Protein AF-A0A915ZIK0-F1 (afdb_monomer_lite)

Secondary structure (DSSP, 8-state):
--HHHHHT---S---HHHHHHHHHHHHHHHHHHHHHHHSSSGGGSGGGTT-TT-SHHHHHHHHHHHHHHHHHHHHHHHHHTS--S----TTTT---SPPPPHHHHHHHHHHHHHHHHHHHHHHHTTS-----------------------------------------

Foldseek 3Di:
DPVCLVVVNPPDDDDVVNSVVVVVVVVVVVVLQVVLVPDPHSCVRPVNVPVPLPDPVVVVLVVVQVVVVVVLVVVCCCVPPVVVDDDDDPPNPPPSHDDDDPVNVVVVVVVVVVVVVVVVVVVVVVPDPPPDPPPDDDDDDDDDDDDDDDDDDDDDDDDDDDDDDDDD

Organism: NCBI:txid588596

Radius of gyration: 34.89 Å; chains: 1; bounding box: 97×69×63 Å

Structure (mmCIF, N/CA/C/O backbone):
data_AF-A0A915ZIK0-F1
#
_entry.id   AF-A0A915ZIK0-F1
#
loop_
_atom_site.group_PDB
_atom_site.id
_atom_site.type_symbol
_atom_site.label_atom_id
_atom_site.label_alt_id
_atom_site.label_comp_id
_atom_site.label_asym_id
_atom_site.label_entity_id
_atom_site.label_seq_id
_atom_site.pdbx_PDB_ins_code
_atom_site.Cartn_x
_atom_site.Cartn_y
_atom_site.Cartn_z
_atom_site.occupancy
_atom_site.B_iso_or_equiv
_atom_site.auth_seq_id
_atom_site.auth_comp_id
_atom_site.auth_asym_id
_atom_site.auth_atom_id
_atom_site.pdbx_PDB_model_num
ATOM 1 N N . MET A 1 1 ? 3.648 18.086 -2.572 1.00 57.47 1 MET A N 1
ATOM 2 C CA . MET A 1 1 ? 3.101 19.453 -2.674 1.00 57.47 1 MET A CA 1
ATOM 3 C C . MET A 1 1 ? 2.448 19.737 -1.337 1.00 57.47 1 MET A C 1
ATOM 5 O O . MET A 1 1 ? 1.702 18.875 -0.890 1.00 57.47 1 MET A O 1
ATOM 9 N N . LEU A 1 2 ? 2.804 20.818 -0.645 1.00 63.16 2 LEU A N 1
ATOM 10 C CA . LEU A 1 2 ? 2.037 21.216 0.537 1.00 63.16 2 LEU A CA 1
ATOM 11 C C . LEU A 1 2 ? 0.770 21.907 0.029 1.00 63.16 2 LEU A C 1
ATOM 13 O O . LEU A 1 2 ? 0.812 22.558 -1.012 1.00 63.16 2 LEU A O 1
ATOM 17 N N . ILE A 1 3 ? -0.347 21.762 0.737 1.00 64.75 3 ILE A N 1
ATOM 18 C CA . ILE A 1 3 ? -1.611 22.436 0.390 1.00 64.75 3 ILE A CA 1
ATOM 19 C C . ILE A 1 3 ? -1.400 23.952 0.208 1.00 64.75 3 ILE A C 1
ATOM 21 O O . ILE A 1 3 ? -1.960 24.549 -0.709 1.00 64.75 3 ILE A O 1
ATOM 25 N N . CYS A 1 4 ? -0.494 24.541 0.990 1.00 63.66 4 CYS A N 1
ATOM 26 C CA . CYS A 1 4 ? -0.101 25.946 0.903 1.00 63.66 4 CYS A CA 1
ATOM 27 C C . CYS A 1 4 ? 0.445 26.338 -0.487 1.00 63.66 4 CYS A C 1
ATOM 29 O O . CYS A 1 4 ? 0.109 27.399 -1.003 1.00 63.66 4 CYS A O 1
ATOM 31 N N . ASP A 1 5 ? 1.197 25.450 -1.158 1.00 64.44 5 ASP A N 1
ATOM 32 C CA . ASP A 1 5 ? 1.743 25.705 -2.504 1.00 64.44 5 ASP A CA 1
ATOM 33 C C . ASP A 1 5 ? 0.651 25.778 -3.592 1.00 64.44 5 ASP A C 1
ATOM 35 O O . ASP A 1 5 ? 0.878 26.340 -4.666 1.00 64.44 5 ASP A O 1
ATOM 39 N N . TYR A 1 6 ? -0.507 25.153 -3.348 1.00 67.06 6 TYR A N 1
ATOM 40 C CA . TYR A 1 6 ? -1.649 25.137 -4.267 1.00 67.06 6 TYR A CA 1
ATOM 41 C C . TYR A 1 6 ? -2.568 26.344 -4.051 1.00 67.06 6 TYR A C 1
ATOM 43 O O . TYR A 1 6 ? -3.041 26.932 -5.017 1.00 67.06 6 TYR A O 1
ATOM 51 N N . ILE A 1 7 ? -2.773 26.738 -2.791 1.00 71.12 7 ILE A N 1
ATOM 52 C CA . ILE A 1 7 ? -3.641 27.862 -2.403 1.00 71.12 7 ILE A CA 1
ATOM 53 C C . ILE A 1 7 ? -2.922 29.220 -2.561 1.00 71.12 7 ILE A C 1
ATOM 55 O O . ILE A 1 7 ? -3.548 30.272 -2.493 1.00 71.12 7 ILE A O 1
ATOM 59 N N . GLY A 1 8 ? -1.612 29.214 -2.837 1.00 63.12 8 GLY A N 1
ATOM 60 C CA . GLY A 1 8 ? -0.807 30.438 -2.923 1.00 63.12 8 GLY A CA 1
ATOM 61 C C . GLY A 1 8 ? -0.495 31.036 -1.551 1.00 63.12 8 GLY A C 1
ATOM 62 O O . GLY A 1 8 ? -0.106 32.197 -1.460 1.00 63.12 8 GLY A O 1
ATOM 63 N N . ASP A 1 9 ? -0.658 30.241 -0.493 1.00 63.91 9 ASP A N 1
ATOM 64 C CA . ASP A 1 9 ? -0.407 30.659 0.875 1.00 63.91 9 ASP A CA 1
ATOM 65 C C . ASP A 1 9 ? 1.102 30.584 1.147 1.00 63.91 9 ASP A C 1
ATOM 67 O O . ASP A 1 9 ? 1.712 29.511 1.164 1.00 63.91 9 ASP A O 1
ATOM 71 N N . SER A 1 10 ? 1.733 31.752 1.265 1.00 60.84 10 SER A N 1
ATOM 72 C CA . SER A 1 10 ? 3.190 31.924 1.318 1.00 60.84 10 SER A CA 1
ATOM 73 C C . SER A 1 10 ? 3.786 31.688 2.709 1.00 60.84 10 SER A C 1
ATOM 75 O O . SER A 1 10 ? 4.978 31.932 2.934 1.00 60.84 10 SER A O 1
ATOM 77 N N . VAL A 1 11 ? 2.990 31.179 3.651 1.00 55.72 11 VAL A N 1
ATOM 78 C CA . VAL A 1 11 ? 3.430 30.930 5.020 1.00 55.72 11 VAL A CA 1
ATOM 79 C C . VAL A 1 11 ? 4.328 29.686 5.055 1.00 55.72 11 VAL A C 1
ATOM 81 O O . VAL A 1 11 ? 3.879 28.548 5.139 1.00 55.72 11 VAL A O 1
ATOM 84 N N . GLN A 1 12 ? 5.633 29.973 5.014 1.00 53.62 12 GLN A N 1
ATOM 85 C CA . GLN A 1 12 ? 6.812 29.111 5.187 1.00 53.62 12 GLN A CA 1
ATOM 86 C C . GLN A 1 12 ? 7.455 28.495 3.922 1.00 53.62 12 GLN A C 1
ATOM 88 O O . GLN A 1 12 ? 7.336 27.317 3.600 1.00 53.62 12 GLN A O 1
ATOM 93 N N . SER A 1 13 ? 8.381 29.279 3.357 1.00 53.97 13 SER A N 1
ATOM 94 C CA . SER A 1 13 ? 9.733 28.841 2.947 1.00 53.97 13 SER A CA 1
ATOM 95 C C . SER A 1 13 ? 9.962 28.065 1.638 1.00 53.97 13 SER A C 1
ATOM 97 O O . SER A 1 13 ? 11.081 27.597 1.418 1.00 53.97 13 SER A O 1
ATOM 99 N N . SER A 1 14 ? 9.014 27.968 0.701 1.00 57.91 14 SER A N 1
ATOM 100 C CA . SER A 1 14 ? 9.354 27.406 -0.620 1.00 57.91 14 SER A CA 1
ATOM 101 C C . SER A 1 14 ? 9.848 28.481 -1.596 1.00 57.91 14 SER A C 1
ATOM 103 O O . SER A 1 14 ? 9.091 29.353 -2.012 1.00 57.91 14 SER A O 1
ATOM 105 N N . ARG A 1 15 ? 11.108 28.377 -2.049 1.00 65.62 15 ARG A N 1
ATOM 106 C CA . ARG A 1 15 ? 11.617 29.167 -3.188 1.00 65.62 15 ARG A CA 1
ATOM 107 C C . ARG A 1 15 ? 10.698 28.964 -4.409 1.00 65.62 15 ARG A C 1
ATOM 109 O O . ARG A 1 15 ? 10.331 27.816 -4.679 1.00 65.62 15 ARG A O 1
ATOM 116 N N . PRO A 1 16 ? 10.386 30.007 -5.199 1.00 67.50 16 PRO A N 1
ATOM 117 C CA . PRO A 1 16 ? 9.456 29.906 -6.332 1.00 67.50 16 PRO A CA 1
ATOM 118 C C . PRO A 1 16 ? 9.879 28.833 -7.349 1.00 67.50 16 PRO A C 1
ATOM 120 O O . PRO A 1 16 ? 9.053 28.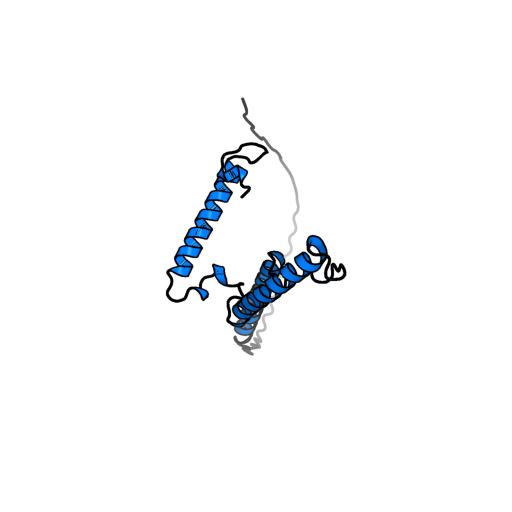054 -7.818 1.00 67.50 16 PRO A O 1
ATOM 123 N N . ARG A 1 17 ? 11.189 28.683 -7.586 1.00 68.38 17 ARG A N 1
ATOM 124 C CA . ARG A 1 17 ? 11.766 27.622 -8.433 1.00 68.38 17 ARG A CA 1
ATOM 125 C C . ARG A 1 17 ? 11.441 26.201 -7.940 1.00 68.38 17 ARG A C 1
ATOM 127 O O . ARG A 1 17 ? 11.187 25.306 -8.743 1.00 68.38 17 ARG A O 1
ATOM 134 N N . ASN A 1 18 ? 11.403 25.986 -6.623 1.00 71.31 18 ASN A N 1
ATOM 135 C CA . ASN A 1 18 ? 11.056 24.690 -6.025 1.00 71.31 18 ASN A CA 1
ATOM 136 C C . ASN A 1 18 ? 9.555 24.388 -6.137 1.00 71.31 18 ASN A C 1
ATOM 138 O O . ASN A 1 18 ? 9.158 23.227 -6.160 1.00 71.31 18 ASN A O 1
ATOM 142 N N . VAL A 1 19 ? 8.703 25.415 -6.179 1.00 72.88 19 VAL A N 1
ATOM 143 C CA . VAL A 1 19 ? 7.268 25.244 -6.455 1.00 72.88 19 VAL A CA 1
ATOM 144 C C . VAL A 1 19 ? 7.068 24.872 -7.922 1.00 72.88 19 VAL A C 1
ATOM 146 O O . VAL A 1 19 ? 6.392 23.889 -8.213 1.00 72.88 19 VAL A O 1
ATOM 149 N N . GLN A 1 20 ? 7.711 25.608 -8.830 1.00 76.56 20 GLN A N 1
ATOM 150 C CA . GLN A 1 20 ? 7.583 25.412 -10.272 1.00 76.56 20 GLN A CA 1
ATOM 151 C C . GLN A 1 20 ? 8.044 24.015 -10.712 1.00 76.56 20 GLN A C 1
ATOM 153 O O . GLN A 1 20 ? 7.271 23.270 -11.304 1.00 76.56 20 GLN A O 1
ATOM 158 N N . SER A 1 21 ? 9.236 23.596 -10.285 1.00 81.12 21 SER A N 1
ATOM 159 C CA . SER A 1 21 ? 9.757 22.244 -10.550 1.00 81.12 21 SER A CA 1
ATOM 160 C C . SER A 1 21 ? 8.882 21.115 -9.989 1.00 81.12 21 SER A C 1
ATOM 162 O O . SER A 1 21 ? 8.833 20.022 -10.550 1.00 81.12 21 SER A O 1
ATOM 164 N N . ARG A 1 22 ? 8.169 21.339 -8.876 1.00 81.31 22 ARG A N 1
ATOM 165 C CA . ARG A 1 22 ? 7.202 20.359 -8.352 1.00 81.31 22 ARG A CA 1
ATOM 166 C C . ARG A 1 22 ? 5.929 20.317 -9.194 1.00 81.31 22 ARG A C 1
ATOM 168 O O . ARG A 1 22 ? 5.416 19.225 -9.415 1.00 81.31 22 ARG A O 1
ATOM 175 N N . LYS A 1 23 ? 5.435 21.471 -9.659 1.00 83.69 23 LYS A N 1
ATOM 176 C CA . LYS A 1 23 ? 4.282 21.554 -10.571 1.00 83.69 23 LYS A CA 1
ATOM 177 C C . LYS A 1 23 ? 4.576 20.844 -11.892 1.00 83.69 23 LYS A C 1
ATOM 179 O O . LYS A 1 23 ? 3.757 20.047 -12.328 1.00 83.69 23 LYS A O 1
ATOM 184 N N . GLU A 1 24 ? 5.753 21.069 -12.469 1.00 88.81 24 GLU A N 1
ATOM 185 C CA . GLU A 1 24 ? 6.206 20.399 -13.696 1.00 88.81 24 GLU A CA 1
ATOM 186 C C . GLU A 1 24 ? 6.198 18.876 -13.539 1.00 88.81 24 GLU A C 1
ATOM 188 O O . GLU A 1 24 ? 5.538 18.191 -14.310 1.00 88.81 24 GLU A O 1
ATOM 193 N N . LYS A 1 25 ? 6.794 18.345 -12.464 1.00 87.94 25 LYS A N 1
ATOM 194 C CA . LYS A 1 25 ? 6.774 16.897 -12.180 1.00 87.94 25 LYS A CA 1
ATOM 195 C C . LYS A 1 25 ? 5.369 16.313 -12.006 1.00 87.94 25 LYS A C 1
ATOM 197 O O . LYS A 1 25 ? 5.143 15.150 -12.326 1.00 87.94 25 LYS A O 1
ATOM 202 N N . ILE A 1 26 ? 4.427 17.085 -11.458 1.00 87.62 26 ILE A N 1
ATOM 203 C CA . ILE A 1 26 ? 3.027 16.651 -11.332 1.00 87.62 26 ILE A CA 1
ATOM 204 C C . ILE A 1 26 ? 2.366 16.595 -12.708 1.00 87.62 26 ILE A C 1
ATOM 206 O O . ILE A 1 26 ? 1.669 15.627 -12.998 1.00 87.62 26 ILE A O 1
ATOM 210 N N . TRP A 1 27 ? 2.601 17.597 -13.554 1.00 93.00 27 TRP A N 1
ATOM 211 C CA . TRP A 1 27 ? 2.093 17.596 -14.923 1.00 93.00 27 TRP A CA 1
ATOM 212 C C . TRP A 1 27 ? 2.682 16.455 -15.751 1.00 93.00 27 TRP A C 1
ATOM 214 O O . TRP A 1 27 ? 1.931 15.752 -16.421 1.00 93.00 27 TRP A O 1
ATOM 224 N N . GLU A 1 28 ? 3.986 16.197 -15.638 1.00 91.94 28 GLU A N 1
ATOM 225 C CA . GLU A 1 28 ? 4.635 15.029 -16.248 1.00 91.94 28 GLU A CA 1
ATOM 226 C C . GLU A 1 28 ? 3.951 13.723 -15.824 1.00 91.94 28 GLU A C 1
ATOM 228 O O . GLU A 1 28 ? 3.624 12.888 -16.667 1.00 91.94 28 GLU A O 1
ATOM 233 N N . LEU A 1 29 ? 3.673 13.561 -14.526 1.00 90.81 29 LEU A N 1
ATOM 234 C CA . LEU A 1 29 ? 2.948 12.400 -14.016 1.00 90.81 29 LEU A CA 1
ATOM 235 C C . LEU A 1 29 ? 1.517 12.322 -14.568 1.00 90.81 29 LEU A C 1
ATOM 237 O O . LEU A 1 29 ? 1.079 11.241 -14.947 1.00 90.81 29 LEU A O 1
ATOM 241 N N . ALA A 1 30 ? 0.789 13.438 -14.625 1.00 91.62 30 ALA A N 1
ATOM 242 C CA . ALA A 1 30 ? -0.572 13.469 -15.153 1.00 91.62 30 ALA A CA 1
ATOM 243 C C . ALA A 1 30 ? -0.612 13.033 -16.625 1.00 91.62 30 ALA A C 1
ATOM 245 O O . ALA A 1 30 ? -1.422 12.184 -16.984 1.00 91.62 30 ALA A O 1
ATOM 246 N N . HIS A 1 31 ? 0.305 13.538 -17.454 1.00 92.12 31 HIS A N 1
ATOM 247 C CA . HIS A 1 31 ? 0.429 13.112 -18.848 1.00 92.12 31 HIS A CA 1
ATOM 248 C C . HIS A 1 31 ? 0.786 11.630 -18.970 1.00 92.12 31 HIS A C 1
ATOM 250 O O . HIS A 1 31 ? 0.192 10.926 -19.782 1.00 92.12 31 HIS A O 1
ATOM 256 N N . LEU A 1 32 ? 1.711 11.132 -18.143 1.00 91.31 32 LEU A N 1
ATOM 257 C CA . LEU A 1 32 ? 2.041 9.706 -18.107 1.00 91.31 32 LEU A CA 1
ATOM 258 C C . LEU A 1 32 ? 0.827 8.841 -17.750 1.00 91.31 32 LEU A C 1
ATOM 260 O O . LEU A 1 32 ? 0.634 7.795 -18.364 1.00 91.31 32 LEU A O 1
ATOM 264 N N . LEU A 1 33 ? 0.006 9.279 -16.792 1.00 91.50 33 LEU A N 1
ATOM 265 C CA . LEU A 1 33 ? -1.213 8.575 -16.399 1.00 91.50 33 LEU A CA 1
ATOM 266 C C . LEU A 1 33 ? -2.264 8.594 -17.508 1.00 91.50 33 LEU A C 1
ATOM 268 O O . LEU A 1 33 ? -2.809 7.541 -17.818 1.00 91.50 33 LEU A O 1
ATOM 272 N N . ILE A 1 34 ? -2.517 9.750 -18.127 1.00 92.62 34 ILE A N 1
ATOM 273 C CA . ILE A 1 34 ? -3.444 9.866 -19.265 1.00 92.62 34 ILE A CA 1
ATOM 274 C C . ILE A 1 34 ? -3.015 8.901 -20.374 1.00 92.62 34 ILE A C 1
ATOM 276 O O . ILE A 1 34 ? -3.793 8.039 -20.769 1.00 92.62 34 ILE A O 1
ATOM 280 N N . ASN A 1 35 ? -1.742 8.950 -20.770 1.00 90.62 35 ASN A N 1
ATOM 281 C CA . ASN A 1 35 ? -1.194 8.053 -21.786 1.00 90.62 35 ASN A CA 1
ATOM 282 C C . ASN A 1 35 ? -1.323 6.573 -21.398 1.00 90.62 35 ASN A C 1
ATOM 284 O O . ASN A 1 35 ? -1.542 5.727 -22.260 1.00 90.62 35 ASN A O 1
ATOM 288 N N . ALA A 1 36 ? -1.162 6.237 -20.115 1.00 91.38 36 ALA A N 1
ATOM 289 C CA . ALA A 1 36 ? -1.327 4.868 -19.644 1.00 91.38 36 ALA A CA 1
ATOM 290 C C . ALA A 1 36 ? -2.785 4.405 -19.768 1.00 91.38 36 ALA A C 1
ATOM 292 O O . ALA A 1 36 ? -3.037 3.338 -20.323 1.00 91.38 36 ALA A O 1
ATOM 293 N N . PHE A 1 37 ? -3.745 5.206 -19.301 1.00 91.25 37 PHE A N 1
ATOM 294 C CA . PHE A 1 37 ? -5.165 4.846 -19.312 1.00 91.25 37 PHE A CA 1
ATOM 295 C C . PHE A 1 37 ? -5.805 4.883 -20.704 1.00 91.25 37 PHE A C 1
ATOM 297 O O . PHE A 1 37 ? -6.742 4.130 -20.946 1.00 91.25 37 PHE A O 1
ATOM 304 N N . GLU A 1 38 ? -5.301 5.714 -21.616 1.00 92.81 38 GLU A N 1
ATOM 305 C CA . GLU A 1 38 ? -5.760 5.765 -23.012 1.00 92.81 38 GLU A CA 1
ATOM 306 C C . GLU A 1 38 ? -5.126 4.679 -23.898 1.00 92.81 38 GLU A C 1
ATOM 308 O O . GLU A 1 38 ? -5.552 4.472 -25.035 1.00 92.81 38 GLU A O 1
ATOM 313 N N . SER A 1 39 ? -4.107 3.968 -23.403 1.00 90.44 39 SER A N 1
ATOM 314 C CA . SER A 1 39 ? -3.460 2.894 -24.158 1.00 90.44 39 SER A CA 1
ATOM 315 C C . SER A 1 39 ? -4.312 1.620 -24.214 1.00 90.44 39 SER A C 1
ATOM 317 O O . SER A 1 39 ? -5.097 1.331 -23.313 1.00 90.44 39 SER A O 1
ATOM 319 N N . LEU A 1 40 ? -4.115 0.813 -25.264 1.00 88.56 40 LEU A N 1
ATOM 320 C CA . LEU A 1 40 ? -4.793 -0.483 -25.424 1.00 88.56 40 LEU A CA 1
ATOM 321 C C . LEU A 1 40 ? -4.442 -1.474 -24.301 1.00 88.56 40 LEU A C 1
ATOM 323 O O . LEU A 1 40 ? -5.291 -2.267 -23.907 1.00 88.56 40 LEU A O 1
ATOM 327 N N . ASN A 1 41 ? -3.215 -1.391 -23.770 1.00 87.56 41 ASN A N 1
ATOM 328 C CA . ASN A 1 41 ? -2.710 -2.222 -22.676 1.00 87.56 41 ASN A CA 1
ATOM 329 C C . ASN A 1 41 ? -2.149 -1.342 -21.542 1.00 87.56 41 ASN A C 1
ATOM 331 O O . ASN A 1 41 ? -0.929 -1.195 -21.419 1.00 87.56 41 ASN A O 1
ATOM 335 N N . PRO A 1 42 ? -3.004 -0.786 -20.666 1.00 85.06 42 PRO A N 1
ATOM 336 C CA . PRO A 1 42 ? -2.568 0.147 -19.627 1.00 85.06 42 PRO A CA 1
ATOM 337 C C . PRO A 1 42 ? -1.481 -0.405 -18.705 1.00 85.06 42 PRO A C 1
ATOM 339 O O . PRO A 1 42 ? -0.588 0.334 -18.303 1.00 85.06 42 PRO A O 1
ATOM 342 N N . LEU A 1 43 ? -1.520 -1.708 -18.407 1.00 84.56 43 LEU A N 1
ATOM 343 C CA . LEU A 1 43 ? -0.588 -2.378 -17.494 1.00 84.56 43 LEU A CA 1
ATOM 344 C C . LEU A 1 43 ? 0.837 -2.529 -18.047 1.00 84.56 43 LEU A C 1
ATOM 346 O O . LEU A 1 43 ? 1.762 -2.745 -17.268 1.00 84.56 43 LEU A O 1
ATOM 350 N N . GLU A 1 44 ? 1.039 -2.390 -19.359 1.00 85.88 44 GLU A N 1
ATOM 351 C CA . GLU A 1 44 ? 2.380 -2.416 -19.961 1.00 85.88 44 GLU A CA 1
ATOM 352 C C . GLU A 1 44 ? 3.124 -1.085 -19.766 1.00 85.88 44 GLU A C 1
ATOM 354 O O . GLU A 1 44 ? 4.331 -0.996 -20.001 1.00 85.88 44 GLU A O 1
ATOM 359 N N . ASN A 1 45 ? 2.427 -0.035 -19.314 1.00 88.44 45 ASN A N 1
ATOM 360 C CA . ASN A 1 45 ? 3.030 1.270 -19.105 1.00 88.44 45 ASN A CA 1
ATOM 361 C C . ASN A 1 45 ? 4.055 1.243 -17.945 1.00 88.44 45 ASN A C 1
ATOM 363 O O . ASN A 1 45 ? 3.750 0.725 -16.865 1.00 88.44 45 ASN A O 1
ATOM 367 N N . PRO A 1 46 ? 5.236 1.882 -18.098 1.00 86.75 46 PRO A N 1
ATOM 368 C CA . PRO A 1 46 ? 6.265 1.955 -17.054 1.00 86.75 46 PRO A CA 1
ATOM 369 C C . PRO A 1 46 ? 5.782 2.483 -15.697 1.00 86.75 46 PRO A C 1
ATOM 371 O O . PRO A 1 46 ? 6.376 2.170 -14.666 1.00 86.75 46 PRO A O 1
ATOM 374 N N . VAL A 1 47 ? 4.708 3.280 -15.671 1.00 88.38 47 VAL A N 1
ATOM 375 C CA . VAL A 1 47 ? 4.110 3.790 -14.428 1.00 88.38 47 VAL A CA 1
ATOM 376 C C . VAL A 1 47 ? 3.651 2.653 -13.504 1.00 88.38 47 VAL A C 1
ATOM 378 O O . VAL A 1 47 ? 3.726 2.807 -12.284 1.00 88.38 47 VAL A O 1
ATOM 381 N N . PHE A 1 48 ? 3.247 1.506 -14.058 1.00 88.19 48 PHE A N 1
ATOM 382 C CA . PHE A 1 48 ? 2.745 0.356 -13.298 1.00 88.19 48 PHE A CA 1
ATOM 383 C C . PHE A 1 48 ? 3.760 -0.782 -13.132 1.00 88.19 48 PHE A C 1
ATOM 385 O O . PHE A 1 48 ? 3.439 -1.800 -12.524 1.00 88.19 48 PHE A O 1
ATOM 392 N N . GLU A 1 49 ? 5.004 -0.607 -13.589 1.00 86.62 49 GLU A N 1
ATOM 393 C CA . GLU A 1 49 ? 6.051 -1.644 -13.586 1.00 86.62 49 GLU A CA 1
ATOM 394 C C . GLU A 1 49 ? 6.285 -2.292 -12.207 1.00 86.62 49 GLU A C 1
ATOM 396 O O . GLU A 1 49 ? 6.626 -3.468 -12.120 1.00 86.62 49 GLU A O 1
ATOM 401 N N . PHE A 1 50 ? 6.099 -1.530 -11.126 1.00 86.31 50 PHE A N 1
ATOM 402 C CA . PHE A 1 50 ? 6.315 -1.977 -9.742 1.00 86.31 50 PHE A CA 1
ATOM 403 C C . PHE A 1 50 ? 5.011 -2.134 -8.948 1.00 86.31 50 PHE A C 1
ATOM 405 O O . PHE A 1 50 ? 5.025 -2.207 -7.716 1.00 86.31 50 PHE A O 1
ATOM 412 N N . CYS A 1 51 ? 3.870 -2.143 -9.635 1.00 85.69 51 CYS A N 1
ATOM 413 C CA . CYS A 1 51 ? 2.548 -2.237 -9.034 1.00 85.69 51 CYS A CA 1
ATOM 414 C C . CYS A 1 51 ? 2.071 -3.695 -8.968 1.00 85.69 51 CYS A C 1
ATOM 416 O O . CYS A 1 51 ? 1.053 -4.061 -9.546 1.00 85.69 51 CYS A O 1
ATOM 418 N N . ASN A 1 52 ? 2.781 -4.521 -8.1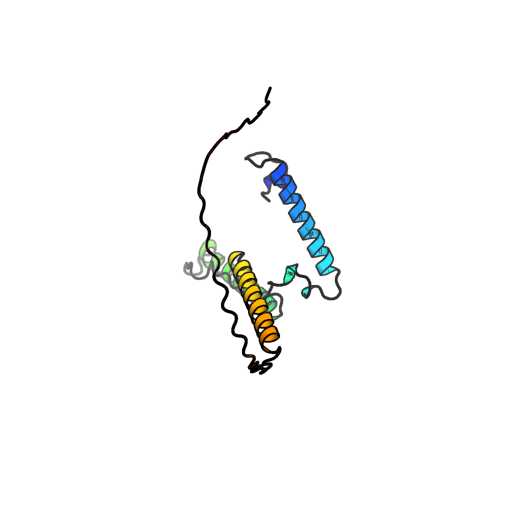97 1.00 83.75 52 ASN A N 1
ATOM 419 C CA . ASN A 1 52 ? 2.548 -5.973 -8.115 1.00 83.75 52 ASN A CA 1
ATOM 420 C C . ASN A 1 52 ? 1.161 -6.362 -7.562 1.00 83.75 52 ASN A C 1
ATOM 422 O O . ASN A 1 52 ? 0.735 -7.502 -7.718 1.00 83.75 52 ASN A O 1
ATOM 426 N N . ASN A 1 53 ? 0.469 -5.422 -6.912 1.00 85.44 53 ASN A N 1
ATOM 427 C CA . ASN A 1 53 ? -0.856 -5.628 -6.322 1.00 85.44 53 ASN A CA 1
ATOM 428 C C . ASN A 1 53 ? -2.003 -5.227 -7.272 1.00 85.44 53 ASN A C 1
ATOM 430 O O . ASN A 1 53 ? -3.157 -5.247 -6.857 1.00 85.44 53 ASN A O 1
ATOM 434 N N . LEU A 1 54 ? -1.716 -4.815 -8.515 1.00 87.50 54 LEU A N 1
ATOM 435 C CA . LEU A 1 54 ? -2.738 -4.563 -9.541 1.00 87.50 54 LEU A CA 1
ATOM 436 C C . LEU A 1 54 ? -3.186 -5.886 -10.178 1.00 87.50 54 LEU A C 1
ATOM 438 O O . LEU A 1 54 ? -2.943 -6.147 -11.352 1.00 87.50 54 LEU A O 1
ATOM 442 N N . ASN A 1 55 ? -3.796 -6.747 -9.371 1.00 89.94 55 ASN A N 1
ATOM 443 C CA . ASN A 1 55 ? -4.346 -8.036 -9.777 1.00 89.94 55 ASN A CA 1
ATOM 444 C C . ASN A 1 55 ? -5.597 -8.363 -8.946 1.00 89.94 55 ASN A C 1
ATOM 446 O O . ASN A 1 55 ? -5.925 -7.651 -7.993 1.00 89.94 55 ASN A O 1
ATOM 450 N N . ASP A 1 56 ? -6.283 -9.450 -9.296 1.00 92.19 56 ASP A N 1
ATOM 451 C CA . ASP A 1 56 ? -7.527 -9.851 -8.628 1.00 92.19 56 ASP A CA 1
ATOM 452 C C . ASP A 1 56 ? -7.332 -10.109 -7.127 1.00 92.19 56 ASP A C 1
ATOM 454 O O . ASP A 1 56 ? -8.195 -9.763 -6.323 1.00 92.19 56 ASP A O 1
ATOM 458 N N . ASP A 1 57 ? -6.180 -10.655 -6.720 1.00 91.75 57 ASP A N 1
ATOM 459 C CA . ASP A 1 57 ? -5.852 -10.853 -5.303 1.00 91.75 57 ASP A CA 1
ATOM 460 C C . ASP A 1 57 ? -5.763 -9.517 -4.552 1.00 91.75 57 ASP A C 1
ATOM 462 O O . ASP A 1 57 ? -6.362 -9.355 -3.490 1.00 91.75 57 ASP A O 1
ATOM 466 N N . GLY A 1 58 ? -5.093 -8.520 -5.132 1.00 90.81 58 GLY A N 1
ATOM 467 C CA . GLY A 1 58 ? -5.005 -7.178 -4.568 1.00 90.81 58 GLY A CA 1
ATOM 468 C C . GLY A 1 58 ? -6.367 -6.490 -4.456 1.00 90.81 58 GLY A C 1
ATOM 469 O O . GLY A 1 58 ? -6.645 -5.840 -3.445 1.00 90.81 58 GLY A O 1
ATOM 470 N N . VAL A 1 59 ? -7.247 -6.679 -5.445 1.00 92.44 59 VAL A N 1
ATOM 471 C CA . VAL A 1 59 ? -8.636 -6.189 -5.389 1.00 92.44 59 VAL A CA 1
ATOM 472 C C . VAL A 1 59 ? -9.413 -6.893 -4.274 1.00 92.44 59 VAL A C 1
ATOM 474 O O . VAL A 1 59 ? -10.069 -6.230 -3.468 1.00 92.44 59 VAL A O 1
ATOM 477 N N . ASN A 1 60 ? -9.288 -8.215 -4.156 1.00 93.81 60 ASN A N 1
ATOM 478 C CA . ASN A 1 60 ? -9.926 -8.984 -3.089 1.00 93.81 60 ASN A CA 1
ATOM 479 C C . ASN A 1 60 ? -9.434 -8.553 -1.699 1.00 93.81 60 ASN A C 1
ATOM 481 O O . ASN A 1 60 ? -10.246 -8.374 -0.791 1.00 93.81 60 ASN A O 1
ATOM 485 N N . GLN A 1 61 ? -8.130 -8.308 -1.529 1.00 93.31 61 GLN A N 1
ATOM 486 C CA . GLN A 1 61 ? -7.572 -7.771 -0.283 1.00 93.31 61 GLN A CA 1
ATOM 487 C C . GLN A 1 61 ? -8.193 -6.417 0.082 1.00 93.31 61 GLN A C 1
ATOM 489 O O . GLN A 1 61 ? -8.463 -6.167 1.259 1.00 93.31 61 GLN A O 1
ATOM 494 N N . LEU A 1 62 ? -8.451 -5.551 -0.904 1.00 93.94 62 LEU A N 1
ATOM 495 C CA . LEU A 1 62 ? -9.088 -4.254 -0.678 1.00 93.94 62 LEU A CA 1
ATOM 496 C C . LEU A 1 62 ? -10.539 -4.405 -0.198 1.00 93.94 62 LEU A C 1
ATOM 498 O O . LEU A 1 62 ? -10.935 -3.739 0.760 1.00 93.94 62 LEU A O 1
ATOM 502 N N . ILE A 1 63 ? -11.307 -5.305 -0.818 1.00 95.12 63 ILE A N 1
ATOM 503 C CA . ILE A 1 63 ? -12.690 -5.606 -0.418 1.00 95.12 63 ILE A CA 1
ATOM 504 C C . ILE A 1 63 ? -12.718 -6.176 1.006 1.00 95.12 63 ILE A C 1
ATOM 506 O O . ILE A 1 63 ? -13.433 -5.673 1.870 1.00 95.12 63 ILE A O 1
ATOM 510 N N . ILE A 1 64 ? -11.866 -7.160 1.299 1.00 95.88 64 ILE A N 1
ATOM 511 C CA . ILE A 1 64 ? -11.756 -7.752 2.640 1.00 95.88 64 ILE A CA 1
ATOM 512 C C . ILE A 1 64 ? -11.374 -6.686 3.677 1.00 95.88 64 ILE A C 1
ATOM 514 O O . ILE A 1 64 ? -11.920 -6.652 4.784 1.00 95.88 64 ILE A O 1
ATOM 518 N N . ALA A 1 65 ? -10.443 -5.790 3.340 1.00 95.50 65 ALA A N 1
ATOM 519 C CA . ALA A 1 65 ? -10.034 -4.713 4.231 1.00 95.50 65 ALA A CA 1
ATOM 520 C C . ALA A 1 65 ? -11.190 -3.754 4.558 1.00 95.50 65 ALA A C 1
ATOM 522 O O . ALA A 1 65 ? -11.259 -3.279 5.697 1.00 95.50 65 ALA A O 1
ATOM 523 N N . TYR A 1 66 ? -12.097 -3.508 3.608 1.00 96.00 66 TYR A N 1
ATOM 524 C CA . TYR A 1 66 ? -13.304 -2.706 3.814 1.00 96.00 66 TYR A CA 1
ATOM 525 C C . TYR A 1 66 ? -14.243 -3.349 4.845 1.00 96.00 66 TYR A C 1
ATOM 527 O O . TYR A 1 66 ? -14.601 -2.704 5.834 1.00 96.00 66 TYR A O 1
ATOM 535 N N . ASP A 1 67 ? -14.540 -4.642 4.697 1.00 96.50 67 ASP A N 1
ATOM 536 C CA . ASP A 1 67 ? -15.398 -5.383 5.633 1.00 96.50 67 ASP A CA 1
ATOM 537 C C . ASP A 1 67 ? -14.806 -5.434 7.046 1.00 96.50 67 ASP A C 1
ATOM 539 O O . ASP A 1 67 ? -15.506 -5.252 8.050 1.00 96.50 67 ASP A O 1
ATOM 543 N N . ILE A 1 68 ? -13.490 -5.645 7.149 1.00 95.94 68 ILE A N 1
ATOM 544 C CA . ILE A 1 68 ? -12.783 -5.580 8.433 1.00 95.94 68 ILE A CA 1
ATOM 545 C C . ILE A 1 68 ? -12.882 -4.165 9.023 1.00 95.94 68 ILE A C 1
ATOM 547 O O . ILE A 1 68 ? -13.035 -4.015 10.237 1.00 95.94 68 ILE A O 1
ATOM 551 N N . GLY A 1 69 ? -12.793 -3.131 8.185 1.00 95.00 69 GLY A N 1
ATOM 552 C CA . GLY A 1 69 ? -12.933 -1.733 8.582 1.00 95.00 69 GLY A CA 1
ATOM 553 C C . GLY A 1 69 ? -14.287 -1.437 9.222 1.00 95.00 69 GLY A C 1
ATOM 554 O O . GLY A 1 69 ? -14.323 -0.864 10.312 1.00 95.00 69 GLY A O 1
ATOM 555 N N . ILE A 1 70 ? -15.383 -1.896 8.609 1.00 95.62 70 ILE A N 1
ATOM 556 C CA . ILE A 1 70 ? -16.740 -1.740 9.158 1.00 95.62 70 ILE A CA 1
ATOM 557 C C . ILE A 1 70 ? -16.837 -2.383 10.543 1.00 95.62 70 ILE A C 1
ATOM 559 O O . ILE A 1 70 ? -17.245 -1.724 11.500 1.00 95.62 70 ILE A O 1
ATOM 563 N N . LYS A 1 71 ? -16.403 -3.645 10.671 1.00 95.00 71 LYS A N 1
ATOM 564 C CA . LYS A 1 71 ? -16.436 -4.371 11.952 1.00 95.00 71 LYS A CA 1
ATOM 565 C C . LYS A 1 71 ? -15.644 -3.637 13.033 1.00 95.00 71 LYS A C 1
ATOM 567 O O . LYS A 1 71 ? -16.117 -3.493 14.153 1.00 95.00 71 LYS A O 1
ATOM 572 N N . ARG A 1 72 ? -14.464 -3.108 12.695 1.00 94.69 72 ARG A N 1
ATOM 573 C CA . ARG A 1 72 ? -13.644 -2.333 13.639 1.00 94.69 72 ARG A CA 1
ATOM 574 C C . ARG A 1 72 ? -14.314 -1.043 14.084 1.00 94.69 72 ARG A C 1
ATOM 576 O O . ARG A 1 72 ? -14.231 -0.718 15.262 1.00 94.69 72 ARG A O 1
ATOM 583 N N . LEU A 1 73 ? -14.952 -0.314 13.171 1.00 94.69 73 LEU A N 1
ATOM 584 C CA . LEU A 1 73 ? -15.682 0.906 13.519 1.00 94.69 73 LEU A CA 1
ATOM 585 C C . LEU A 1 73 ? -16.847 0.603 14.463 1.00 94.69 73 LEU A C 1
ATOM 587 O O . LEU A 1 73 ? -17.016 1.309 15.453 1.00 94.69 73 LEU A O 1
ATOM 591 N N . GLN A 1 74 ? -17.590 -0.477 14.209 1.00 95.25 74 GLN A N 1
ATOM 592 C CA . GLN A 1 74 ? -18.652 -0.942 15.105 1.00 95.25 74 GLN A CA 1
ATOM 593 C C . GLN A 1 74 ? -18.102 -1.295 16.492 1.00 95.25 74 GLN A C 1
ATOM 595 O O . GLN A 1 74 ? -18.618 -0.807 17.491 1.00 95.25 74 GLN A O 1
ATOM 600 N N . THR A 1 75 ? -17.006 -2.056 16.564 1.00 94.81 75 THR A N 1
ATOM 601 C CA . THR A 1 75 ? -16.344 -2.387 17.835 1.00 94.81 75 THR A CA 1
ATOM 602 C C . THR A 1 75 ? -15.885 -1.136 18.591 1.00 94.81 75 THR A C 1
ATOM 604 O O . THR A 1 75 ? -16.074 -1.045 19.800 1.00 94.81 75 THR A O 1
ATOM 607 N N . ILE A 1 76 ? -15.312 -0.141 17.905 1.00 94.88 76 ILE A N 1
ATOM 608 C CA . ILE A 1 76 ? -14.903 1.123 18.540 1.00 94.88 76 ILE A CA 1
ATOM 609 C C . ILE A 1 76 ? -16.125 1.866 19.094 1.00 94.88 76 ILE A C 1
ATOM 611 O O . ILE A 1 76 ? -16.094 2.309 20.240 1.00 94.88 76 ILE A O 1
ATOM 615 N N . ALA A 1 77 ? -17.212 1.957 18.325 1.00 96.12 77 ALA A N 1
ATOM 616 C CA . ALA A 1 77 ? -18.445 2.592 18.781 1.00 96.12 77 ALA A CA 1
ATOM 617 C C . ALA A 1 77 ? -19.036 1.878 20.011 1.00 96.12 77 ALA A C 1
ATOM 619 O O . ALA A 1 77 ? -19.390 2.531 20.993 1.00 96.12 77 ALA A O 1
ATOM 620 N N . ASN A 1 78 ? -19.073 0.544 20.001 1.00 95.62 78 ASN A N 1
ATOM 621 C CA . ASN A 1 78 ? -19.562 -0.260 21.122 1.00 95.62 78 ASN A CA 1
ATOM 622 C C . ASN A 1 78 ? -18.716 -0.078 22.390 1.00 95.62 78 ASN A C 1
ATOM 624 O O . ASN A 1 78 ? -19.258 -0.051 23.491 1.00 95.62 78 ASN A O 1
ATOM 628 N N . GLN A 1 79 ? -17.398 0.076 22.248 1.00 95.25 79 GLN A N 1
ATOM 629 C CA . GLN A 1 79 ? -16.478 0.240 23.376 1.00 95.25 79 GLN A CA 1
ATOM 630 C C . GLN A 1 79 ? -16.431 1.655 23.944 1.00 95.25 79 GLN A C 1
ATOM 632 O O . GLN A 1 79 ? -16.247 1.799 25.145 1.00 95.25 79 GLN A O 1
ATOM 637 N N . GLU A 1 80 ? -16.513 2.688 23.103 1.00 95.62 80 GLU A N 1
ATOM 638 C CA . GLU A 1 80 ? -16.230 4.074 23.516 1.00 95.62 80 GLU A CA 1
ATOM 639 C C . GLU A 1 80 ? -17.473 4.947 23.625 1.00 95.62 80 GLU A C 1
ATOM 641 O O . GLU A 1 80 ? -17.486 5.886 24.416 1.00 95.62 80 GLU A O 1
ATOM 646 N N . ILE A 1 81 ? -18.509 4.651 22.838 1.00 96.06 81 ILE A N 1
ATOM 647 C CA . ILE A 1 81 ? -19.734 5.454 22.792 1.00 96.06 81 ILE A CA 1
ATOM 648 C C . ILE A 1 81 ? -20.832 4.754 23.585 1.00 96.06 81 ILE A C 1
ATOM 650 O O . ILE A 1 81 ? -21.399 5.338 24.504 1.00 96.06 81 ILE A O 1
ATOM 654 N N . PHE A 1 82 ? -21.126 3.498 23.242 1.00 96.75 82 PHE A N 1
ATOM 655 C CA . PHE A 1 82 ? -22.222 2.757 23.870 1.00 96.75 82 PHE A CA 1
ATOM 656 C C . PHE A 1 82 ? -21.817 2.044 25.160 1.00 96.75 82 PHE A C 1
ATOM 658 O O . PHE A 1 82 ? -22.689 1.692 25.949 1.00 96.75 82 PHE A O 1
ATOM 665 N N . LEU A 1 83 ? -20.511 1.849 25.383 1.00 95.94 83 LEU A N 1
ATOM 666 C CA . LEU A 1 83 ? -19.952 1.172 26.560 1.00 95.94 83 LEU A CA 1
ATOM 667 C C . LEU A 1 83 ? -20.538 -0.241 26.778 1.00 95.94 83 LEU A C 1
ATOM 669 O O . LEU A 1 83 ? -20.615 -0.727 27.905 1.00 95.94 83 LEU A O 1
ATOM 673 N N . THR A 1 84 ? -20.966 -0.906 25.700 1.00 95.81 84 THR A N 1
ATOM 674 C CA . THR A 1 84 ? -21.584 -2.244 25.727 1.00 95.81 84 THR A CA 1
ATOM 675 C C . THR A 1 84 ? -20.555 -3.370 25.698 1.00 95.81 84 THR A C 1
ATOM 677 O O . THR A 1 84 ? -20.865 -4.500 26.067 1.00 95.81 84 THR A O 1
ATOM 680 N N . GLU A 1 85 ? -19.334 -3.080 25.246 1.00 93.12 85 GLU A N 1
ATOM 681 C CA . GLU A 1 85 ? -18.222 -4.027 25.139 1.00 93.12 85 GLU A CA 1
ATOM 682 C C . GLU A 1 85 ? -17.009 -3.551 25.948 1.00 93.12 85 GLU A C 1
ATOM 684 O O . GLU A 1 85 ? -16.799 -2.355 26.152 1.00 93.12 85 GLU A O 1
ATOM 689 N N . SER A 1 86 ? -16.159 -4.490 26.373 1.00 91.94 86 SER A N 1
ATOM 690 C CA . SER A 1 86 ? -14.911 -4.166 27.068 1.00 91.94 86 SER A CA 1
ATOM 691 C C . SER A 1 86 ? -13.925 -3.438 26.153 1.00 91.94 86 SER A C 1
ATOM 693 O O . SER A 1 86 ? -13.687 -3.866 25.021 1.00 91.94 86 SER A O 1
ATOM 695 N N . TYR A 1 87 ? -13.278 -2.401 26.677 1.00 93.25 87 TYR A N 1
ATOM 696 C CA . TYR A 1 87 ? -12.285 -1.621 25.948 1.00 93.25 87 TYR A CA 1
ATOM 697 C C . TYR A 1 87 ? -11.070 -2.464 25.522 1.00 93.25 87 TYR A C 1
ATOM 699 O O . TYR A 1 87 ? -10.379 -3.052 26.357 1.00 93.25 87 TYR A O 1
ATOM 707 N N . THR A 1 88 ? -10.765 -2.481 24.220 1.00 91.88 88 THR A N 1
ATOM 708 C CA . THR A 1 88 ? -9.526 -3.063 23.691 1.00 91.88 88 THR A CA 1
ATOM 709 C C . THR A 1 88 ? -8.962 -2.251 22.531 1.00 91.88 88 THR A C 1
ATOM 711 O O . THR A 1 88 ? -9.669 -1.708 21.680 1.00 91.88 88 THR A O 1
ATOM 714 N N . THR A 1 89 ? -7.636 -2.173 22.484 1.00 90.00 89 THR A N 1
ATOM 715 C CA . THR A 1 89 ? -6.889 -1.426 21.467 1.00 90.00 89 THR A CA 1
ATOM 716 C C . THR A 1 89 ? -6.277 -2.324 20.393 1.00 90.00 89 THR A C 1
ATOM 718 O O . THR A 1 89 ? -5.751 -1.823 19.391 1.00 90.00 89 THR A O 1
ATOM 721 N N . ILE A 1 90 ? -6.349 -3.647 20.570 1.00 88.88 90 ILE A N 1
ATOM 722 C CA . ILE A 1 90 ? -5.708 -4.624 19.689 1.00 88.88 90 ILE A CA 1
ATOM 723 C C . ILE A 1 90 ? -6.319 -4.532 18.287 1.00 88.88 90 ILE A C 1
ATOM 725 O O . ILE A 1 90 ? -7.531 -4.483 18.108 1.00 88.88 90 ILE A O 1
ATOM 729 N N . GLY A 1 91 ? -5.464 -4.483 17.264 1.00 86.44 91 GLY A N 1
ATOM 730 C CA . GLY A 1 91 ? -5.896 -4.488 15.864 1.00 86.44 91 GLY A CA 1
ATOM 731 C C . GLY A 1 91 ? -6.441 -3.158 15.327 1.00 86.44 91 GLY A C 1
ATOM 732 O O . GLY A 1 91 ? -6.632 -3.050 14.118 1.00 86.44 91 GLY A O 1
ATOM 733 N N . ARG A 1 92 ? -6.605 -2.107 16.146 1.00 88.19 92 ARG A N 1
ATOM 734 C CA . ARG A 1 92 ? -7.130 -0.798 15.690 1.00 88.19 92 ARG A CA 1
ATOM 735 C C . ARG A 1 92 ? -6.281 -0.124 14.607 1.00 88.19 92 ARG A C 1
ATOM 737 O O . ARG A 1 92 ? -6.806 0.594 13.766 1.00 88.19 92 ARG A O 1
ATOM 744 N N . ARG A 1 93 ? -4.967 -0.369 14.608 1.00 89.38 93 ARG A N 1
ATOM 745 C CA . ARG A 1 93 ? -4.015 0.173 13.617 1.00 89.38 93 ARG A CA 1
ATOM 746 C C . ARG A 1 93 ? -3.588 -0.840 12.554 1.00 89.38 93 ARG A C 1
ATOM 748 O O . ARG A 1 93 ? -2.677 -0.558 11.777 1.00 89.38 93 ARG A O 1
ATOM 755 N N . ALA A 1 94 ? -4.185 -2.030 12.536 1.00 92.50 94 ALA A N 1
ATOM 756 C CA . ALA A 1 94 ? -3.819 -3.038 11.552 1.00 92.50 94 ALA A CA 1
ATOM 757 C C . ALA A 1 94 ? -4.221 -2.563 10.151 1.00 92.50 94 ALA A C 1
ATOM 759 O O . ALA A 1 94 ? -5.346 -2.126 9.924 1.00 92.50 94 ALA A O 1
ATOM 760 N N . ARG A 1 95 ? -3.282 -2.624 9.208 1.00 88.94 95 ARG A N 1
ATOM 761 C CA . ARG A 1 95 ? -3.461 -2.014 7.888 1.00 88.94 95 ARG A CA 1
ATOM 762 C C . ARG A 1 95 ? -4.313 -2.871 6.945 1.00 88.94 95 ARG A C 1
ATOM 764 O O . ARG A 1 95 ? -4.966 -2.308 6.083 1.00 88.94 95 ARG A O 1
ATOM 771 N N . ASN A 1 96 ? -4.321 -4.198 7.118 1.00 91.75 96 ASN A N 1
ATOM 772 C CA . ASN A 1 96 ? -5.038 -5.203 6.301 1.00 91.75 96 ASN A CA 1
ATOM 773 C C . ASN A 1 96 ? -4.724 -5.217 4.796 1.00 91.75 96 ASN A C 1
ATOM 775 O O . ASN A 1 96 ? -5.235 -6.071 4.088 1.00 91.75 96 ASN A O 1
ATOM 779 N N . ILE A 1 97 ? -3.886 -4.300 4.321 1.00 90.12 97 ILE A N 1
ATOM 780 C CA . ILE A 1 97 ? -3.426 -4.219 2.941 1.00 90.12 97 ILE A CA 1
ATOM 781 C C . ILE A 1 97 ? -1.903 -4.152 2.912 1.00 90.12 97 ILE A C 1
ATOM 783 O O . ILE A 1 97 ? -1.258 -3.598 3.817 1.00 90.12 97 ILE A O 1
ATOM 787 N N . THR A 1 98 ? -1.334 -4.694 1.842 1.00 87.44 98 THR A N 1
ATOM 788 C CA . THR A 1 98 ? 0.105 -4.671 1.601 1.00 87.44 98 THR A CA 1
ATOM 789 C C . THR A 1 98 ? 0.564 -3.242 1.329 1.00 87.44 98 THR A C 1
ATOM 791 O O . THR A 1 98 ? 0.104 -2.583 0.397 1.00 87.44 98 THR A O 1
ATOM 794 N N . ARG A 1 99 ? 1.490 -2.737 2.151 1.00 87.25 99 ARG A N 1
ATOM 795 C CA . ARG A 1 99 ? 2.122 -1.433 1.922 1.00 87.25 99 ARG A CA 1
ATOM 796 C C . ARG A 1 99 ? 3.371 -1.628 1.082 1.00 87.25 99 ARG A C 1
ATOM 798 O O . ARG A 1 99 ? 4.291 -2.302 1.524 1.00 87.25 99 ARG A O 1
ATOM 805 N N . VAL A 1 100 ? 3.426 -0.937 -0.048 1.00 88.25 100 VAL A N 1
ATOM 806 C CA . VAL A 1 100 ? 4.647 -0.773 -0.839 1.00 88.25 100 VAL A CA 1
ATOM 807 C C . VAL A 1 100 ? 5.205 0.620 -0.561 1.00 88.25 100 VAL A C 1
ATOM 809 O O . VAL A 1 100 ? 4.493 1.620 -0.664 1.00 88.25 100 VAL A O 1
ATOM 812 N N . THR A 1 101 ? 6.462 0.702 -0.136 1.00 90.69 101 THR A N 1
ATOM 813 C CA . THR A 1 101 ? 7.154 1.971 0.116 1.00 90.69 101 THR A CA 1
ATOM 814 C C . THR A 1 101 ? 8.092 2.337 -1.030 1.00 90.69 101 THR A C 1
ATOM 816 O O . THR A 1 101 ? 8.482 1.498 -1.836 1.00 90.69 101 THR A O 1
ATOM 819 N N . VAL A 1 102 ? 8.530 3.599 -1.079 1.00 89.94 102 VAL A N 1
ATOM 820 C CA . VAL A 1 102 ? 9.557 4.046 -2.038 1.00 89.94 102 VAL A CA 1
ATOM 821 C C . VAL A 1 102 ? 10.863 3.259 -1.870 1.00 89.94 102 VAL A C 1
ATOM 823 O O . VAL A 1 102 ? 11.557 2.998 -2.850 1.00 89.94 102 VAL A O 1
ATOM 826 N N . ALA A 1 103 ? 11.194 2.848 -0.642 1.00 91.94 103 ALA A N 1
ATOM 827 C CA . ALA A 1 103 ? 12.356 2.005 -0.383 1.00 91.94 103 ALA A CA 1
ATOM 828 C C . ALA A 1 103 ? 12.201 0.619 -1.028 1.00 91.94 103 ALA A C 1
ATOM 830 O O . ALA A 1 103 ? 13.140 0.148 -1.668 1.00 91.94 103 ALA A O 1
ATOM 831 N N . ASP A 1 104 ? 11.011 0.021 -0.937 1.00 91.12 104 ASP A N 1
ATOM 832 C CA . ASP A 1 104 ? 10.701 -1.257 -1.587 1.00 91.12 104 ASP A CA 1
ATOM 833 C C . ASP A 1 104 ? 10.780 -1.121 -3.111 1.00 91.12 104 ASP A C 1
ATOM 835 O O . ASP A 1 104 ? 11.421 -1.934 -3.769 1.00 91.12 104 ASP A O 1
ATOM 839 N N . ILE A 1 105 ? 10.240 -0.036 -3.678 1.00 90.88 105 ILE A N 1
ATOM 840 C CA . ILE A 1 105 ? 10.343 0.257 -5.118 1.00 90.88 105 ILE A CA 1
ATOM 841 C C . ILE A 1 105 ? 11.806 0.387 -5.551 1.00 90.88 105 ILE A C 1
ATOM 843 O O . ILE A 1 105 ? 12.216 -0.175 -6.565 1.00 90.88 105 ILE A O 1
ATOM 847 N N . ASN A 1 106 ? 12.626 1.093 -4.774 1.00 92.19 106 ASN A N 1
ATOM 848 C CA . ASN A 1 106 ? 14.052 1.225 -5.064 1.00 92.19 106 ASN A CA 1
ATOM 849 C C . ASN A 1 106 ? 14.792 -0.114 -4.967 1.00 92.19 106 ASN A C 1
ATOM 851 O O . ASN A 1 106 ? 15.745 -0.332 -5.715 1.00 92.19 106 ASN A O 1
ATOM 855 N N . LYS A 1 107 ? 14.376 -1.001 -4.059 1.00 93.38 107 LYS A N 1
ATOM 856 C CA . LYS A 1 107 ? 14.910 -2.359 -3.946 1.00 93.38 107 LYS A CA 1
ATOM 857 C C . LYS A 1 107 ? 14.548 -3.188 -5.183 1.00 93.38 107 LYS A C 1
ATOM 859 O O . LYS A 1 107 ? 15.462 -3.678 -5.840 1.00 93.38 107 LYS A O 1
ATOM 864 N N . MET A 1 108 ? 13.274 -3.204 -5.578 1.00 91.12 108 MET A N 1
ATOM 865 C CA . MET A 1 108 ? 12.801 -3.897 -6.786 1.00 91.12 108 MET A CA 1
ATOM 866 C C . MET A 1 108 ? 13.518 -3.400 -8.054 1.00 91.12 108 MET A C 1
ATOM 868 O O . MET A 1 108 ? 13.971 -4.192 -8.877 1.00 91.12 108 MET A O 1
ATOM 872 N N . LYS A 1 109 ? 13.732 -2.081 -8.185 1.00 91.25 109 LYS A N 1
ATOM 873 C CA . LYS A 1 109 ? 14.519 -1.492 -9.287 1.00 91.25 109 LYS A CA 1
ATOM 874 C C . LYS A 1 109 ? 15.964 -1.995 -9.333 1.00 91.25 109 LYS A C 1
ATOM 876 O O . LYS A 1 109 ? 16.518 -2.191 -10.415 1.00 91.25 109 LYS A O 1
ATOM 881 N N . LYS A 1 110 ? 16.607 -2.156 -8.172 1.00 92.69 110 LYS A N 1
ATOM 882 C CA . LYS A 1 110 ? 17.985 -2.665 -8.085 1.00 92.69 110 LYS A CA 1
ATOM 883 C C . LYS A 1 110 ? 18.054 -4.139 -8.466 1.00 92.69 110 LYS A C 1
ATOM 885 O O . LYS A 1 110 ? 18.943 -4.496 -9.231 1.00 92.69 110 LYS A O 1
ATOM 890 N N . GLU A 1 111 ? 17.126 -4.949 -7.967 1.00 90.94 111 GLU A N 1
ATOM 891 C CA . GLU A 1 111 ? 17.030 -6.384 -8.264 1.00 90.94 111 GLU A CA 1
ATOM 892 C C . GLU A 1 111 ? 16.859 -6.615 -9.769 1.00 90.94 111 GLU A C 1
ATOM 894 O O . GLU A 1 111 ? 17.704 -7.263 -10.384 1.00 90.94 111 GLU A O 1
ATOM 899 N N . LYS A 1 112 ? 15.909 -5.918 -10.404 1.00 88.44 112 LYS A N 1
ATOM 900 C CA . LYS A 1 112 ? 15.705 -5.980 -11.861 1.00 88.44 112 LYS A CA 1
ATOM 901 C C . LYS A 1 112 ? 16.956 -5.599 -12.665 1.00 88.44 112 LYS A C 1
ATOM 903 O O . LYS A 1 112 ? 17.265 -6.188 -13.698 1.00 88.44 112 LYS A O 1
ATOM 908 N N . LYS A 1 113 ? 17.735 -4.616 -12.195 1.00 90.38 113 LYS A N 1
ATOM 909 C CA . LYS A 1 113 ? 18.999 -4.219 -12.844 1.00 90.38 113 LYS A CA 1
ATOM 910 C C . LYS A 1 113 ? 20.080 -5.302 -12.743 1.00 90.38 113 LYS A C 1
ATOM 912 O O . LYS A 1 113 ? 20.928 -5.377 -13.633 1.00 90.38 113 LYS A O 1
ATOM 917 N N . ILE A 1 114 ? 20.093 -6.081 -11.663 1.00 90.75 114 ILE A N 1
ATOM 918 C CA . ILE A 1 114 ? 21.024 -7.201 -11.474 1.00 90.75 114 ILE A CA 1
ATOM 919 C C . ILE A 1 114 ? 20.636 -8.346 -12.412 1.00 90.75 114 ILE A C 1
ATOM 921 O O . ILE A 1 114 ? 21.492 -8.811 -13.158 1.00 90.75 114 ILE A O 1
ATOM 925 N N . GLU A 1 115 ? 19.351 -8.697 -12.480 1.00 87.38 115 GLU A N 1
ATOM 926 C CA . GLU A 1 115 ? 18.831 -9.732 -13.387 1.00 87.38 115 GLU A CA 1
ATOM 927 C C . GLU A 1 115 ? 19.201 -9.450 -14.852 1.00 87.38 115 GLU A C 1
ATOM 929 O O . GLU A 1 115 ? 19.792 -10.295 -15.524 1.00 87.38 115 GLU A O 1
ATOM 934 N N . ILE A 1 116 ? 18.993 -8.213 -15.320 1.00 88.38 116 ILE A N 1
ATOM 935 C CA . ILE A 1 116 ? 19.367 -7.794 -16.684 1.00 88.38 116 ILE A CA 1
ATOM 936 C C . ILE A 1 116 ? 20.879 -7.949 -16.941 1.00 88.38 116 ILE A C 1
ATOM 938 O O . ILE A 1 116 ? 21.302 -8.202 -18.072 1.00 88.38 116 ILE A O 1
ATOM 942 N N . ARG A 1 117 ? 21.731 -7.753 -15.926 1.00 87.06 117 ARG A N 1
ATOM 943 C CA . ARG A 1 117 ? 23.185 -7.943 -16.070 1.00 87.06 117 ARG A CA 1
ATOM 944 C C . ARG A 1 117 ? 23.536 -9.421 -16.182 1.00 87.06 117 ARG A C 1
ATOM 946 O O . ARG A 1 117 ? 24.306 -9.777 -17.069 1.00 87.06 117 ARG A O 1
ATOM 953 N N . GLU A 1 118 ? 22.945 -10.261 -15.340 1.00 85.12 118 GLU A N 1
ATOM 954 C CA . GLU A 1 118 ? 23.167 -11.707 -15.363 1.00 85.12 118 GLU A CA 1
ATOM 955 C C . GLU A 1 118 ? 22.694 -12.347 -16.675 1.00 85.12 118 GLU A C 1
ATOM 957 O O . GLU A 1 118 ? 23.375 -13.216 -17.221 1.00 85.12 118 GLU A O 1
ATOM 962 N N . GLU A 1 119 ? 21.564 -11.903 -17.229 1.00 81.38 119 GLU A N 1
ATOM 963 C CA . GLU A 1 119 ? 21.090 -12.357 -18.543 1.00 81.38 119 GLU A CA 1
ATOM 964 C C . GLU A 1 119 ? 22.074 -12.001 -19.661 1.00 81.38 119 GLU A C 1
ATOM 966 O O . GLU A 1 119 ? 22.453 -12.868 -20.454 1.00 81.38 119 GLU A O 1
ATOM 971 N N . LYS A 1 120 ? 22.575 -10.760 -19.677 1.00 81.75 120 LYS A N 1
ATOM 972 C CA . LYS A 1 120 ? 23.588 -10.313 -20.649 1.00 81.75 120 LYS A CA 1
ATOM 973 C C . LYS A 1 120 ? 24.901 -11.085 -20.524 1.00 81.75 120 LYS A C 1
ATOM 975 O O . LYS A 1 120 ? 25.582 -11.314 -21.524 1.00 81.75 120 LYS A O 1
ATOM 980 N N . GLU A 1 121 ? 25.288 -11.482 -19.316 1.00 79.75 121 GLU A N 1
ATOM 981 C CA . GLU A 1 121 ? 26.472 -12.319 -19.095 1.00 79.75 121 GLU A CA 1
ATOM 982 C C . GLU A 1 121 ? 26.259 -13.758 -19.583 1.00 79.75 121 GLU A C 1
ATOM 984 O O . GLU A 1 121 ? 27.145 -14.319 -20.233 1.00 79.75 121 GLU A O 1
ATOM 989 N N . LYS A 1 122 ? 25.071 -14.337 -19.366 1.00 75.19 122 LYS A N 1
ATOM 990 C CA . LYS A 1 122 ? 24.696 -15.659 -19.900 1.00 75.19 122 LYS A CA 1
ATOM 991 C C . LYS A 1 122 ? 24.640 -15.669 -21.429 1.00 75.19 122 LYS A C 1
ATOM 993 O O . LYS A 1 122 ? 25.039 -16.660 -22.041 1.00 75.19 122 LYS A O 1
ATOM 998 N N . GLU A 1 123 ? 24.194 -14.580 -22.048 1.00 70.75 123 GLU A N 1
ATOM 999 C CA . GLU A 1 123 ? 24.185 -14.408 -23.504 1.00 70.75 123 GLU A CA 1
ATOM 1000 C C . GLU A 1 123 ? 25.613 -14.328 -24.071 1.00 70.75 123 GLU A C 1
ATOM 1002 O O . GLU A 1 123 ? 25.968 -15.075 -24.985 1.00 70.75 123 GLU A O 1
ATOM 1007 N N . LYS A 1 124 ? 26.487 -13.518 -23.456 1.00 66.12 124 LYS A N 1
ATOM 1008 C CA . LYS A 1 124 ? 27.910 -13.425 -23.834 1.00 66.12 124 LYS A CA 1
ATOM 1009 C C . LYS A 1 124 ? 28.676 -14.733 -23.610 1.00 66.12 124 LYS A C 1
ATOM 1011 O O . LYS A 1 124 ? 29.564 -15.062 -24.392 1.00 66.12 124 LYS A O 1
ATOM 1016 N N . GLY A 1 125 ? 28.314 -15.510 -22.589 1.00 58.34 125 GLY A N 1
ATOM 1017 C CA . GLY A 1 125 ? 28.915 -16.813 -22.285 1.00 58.34 125 GLY A CA 1
ATOM 1018 C C . GLY A 1 125 ? 28.606 -17.927 -23.297 1.00 58.34 125 GLY A C 1
ATOM 1019 O O . GLY A 1 125 ? 29.266 -18.967 -23.269 1.00 58.34 125 GLY A O 1
ATOM 1020 N N . ARG A 1 126 ? 27.641 -17.727 -24.210 1.00 56.03 126 ARG A N 1
ATOM 1021 C CA . ARG A 1 126 ? 27.312 -18.671 -25.299 1.00 56.03 126 ARG A CA 1
ATOM 1022 C C . ARG A 1 126 ? 28.125 -18.426 -26.580 1.00 56.03 126 ARG A C 1
ATOM 1024 O O . ARG A 1 126 ? 28.133 -19.277 -27.469 1.00 56.03 126 ARG A O 1
ATOM 1031 N N . GLY A 1 127 ? 28.864 -17.317 -26.662 1.00 50.97 127 GLY A N 1
ATOM 1032 C CA . GLY A 1 127 ? 29.739 -16.977 -27.783 1.00 50.97 127 GLY A CA 1
ATOM 1033 C C . GLY A 1 127 ? 31.144 -17.576 -27.664 1.00 50.97 127 GLY A C 1
ATOM 1034 O O . GLY A 1 127 ? 32.052 -16.946 -27.139 1.00 50.97 127 GLY A O 1
ATOM 1035 N N . GLY A 1 128 ? 31.339 -18.781 -28.208 1.00 50.31 128 GLY A N 1
ATOM 1036 C CA . GLY A 1 128 ? 32.623 -19.206 -28.780 1.00 50.31 128 GLY A CA 1
ATOM 1037 C C . GLY A 1 128 ? 33.766 -19.554 -27.817 1.00 50.31 128 GLY A C 1
ATOM 1038 O O . GLY A 1 128 ? 34.754 -18.832 -27.709 1.00 50.31 128 GLY A O 1
ATOM 1039 N N . ARG A 1 129 ? 33.768 -20.786 -27.286 1.00 52.78 129 ARG A N 1
ATOM 1040 C CA . ARG A 1 129 ? 35.030 -21.492 -26.977 1.00 52.78 129 ARG A CA 1
ATOM 1041 C C . ARG A 1 129 ? 35.703 -21.931 -28.286 1.00 52.78 129 ARG A C 1
ATOM 1043 O O . ARG A 1 129 ? 35.780 -23.115 -28.603 1.00 52.78 129 ARG A O 1
ATOM 1050 N N . GLY A 1 130 ? 36.212 -20.964 -29.046 1.00 51.34 130 GLY A N 1
ATOM 1051 C CA . GLY A 1 130 ? 37.141 -21.200 -30.146 1.00 51.34 130 GLY A CA 1
ATOM 1052 C C . GLY A 1 130 ? 38.491 -21.649 -29.592 1.00 51.34 130 GLY A C 1
ATOM 1053 O O . GLY A 1 130 ? 39.368 -20.839 -29.301 1.00 51.34 130 GLY A O 1
ATOM 1054 N N . ARG A 1 131 ? 38.661 -22.961 -29.408 1.00 57.28 131 ARG A N 1
ATOM 1055 C CA . ARG A 1 131 ? 39.971 -23.581 -29.191 1.00 57.28 131 ARG A CA 1
ATOM 1056 C C . ARG A 1 131 ? 40.792 -23.427 -30.473 1.00 57.28 131 ARG A C 1
ATOM 1058 O O . ARG A 1 131 ? 40.658 -24.222 -31.391 1.00 57.28 131 ARG A O 1
ATOM 1065 N N . GLY A 1 132 ? 41.670 -22.433 -30.503 1.00 50.97 132 GLY A N 1
ATOM 1066 C CA . GLY A 1 132 ? 42.657 -22.245 -31.563 1.00 50.97 132 GLY A CA 1
ATOM 1067 C C . GLY A 1 132 ? 44.001 -21.835 -30.979 1.00 50.97 132 GLY A C 1
ATOM 1068 O O . GLY A 1 132 ? 44.441 -20.707 -31.159 1.00 50.97 132 GLY A O 1
ATOM 1069 N N . ARG A 1 133 ? 44.666 -22.735 -30.240 1.00 53.28 133 ARG A N 1
ATOM 1070 C CA . ARG A 1 133 ? 46.083 -22.557 -29.886 1.00 53.28 133 ARG A CA 1
ATOM 1071 C C . ARG A 1 133 ? 46.915 -22.720 -31.160 1.00 53.28 133 ARG A C 1
ATOM 1073 O O . ARG A 1 133 ? 47.384 -23.816 -31.457 1.00 53.28 133 ARG A O 1
ATOM 1080 N N . GLY A 1 134 ? 47.092 -21.632 -31.903 1.00 50.16 134 GLY A N 1
ATOM 1081 C CA . GLY A 1 134 ? 48.078 -21.544 -32.972 1.00 50.16 134 GLY A CA 1
ATOM 1082 C C . GLY A 1 134 ? 49.479 -21.705 -32.389 1.00 50.16 134 GLY A C 1
ATOM 1083 O O . GLY A 1 134 ? 50.051 -20.769 -31.837 1.00 50.16 134 GLY A O 1
ATOM 1084 N N . ARG A 1 135 ? 50.038 -22.915 -32.483 1.00 55.50 135 ARG A N 1
ATOM 1085 C CA . ARG A 1 135 ? 51.463 -23.178 -32.264 1.00 55.50 135 ARG A CA 1
ATOM 1086 C C . ARG A 1 135 ? 52.251 -22.588 -33.437 1.00 55.50 135 ARG A C 1
ATOM 1088 O O . ARG A 1 135 ? 52.612 -23.303 -34.364 1.00 55.50 135 ARG A O 1
ATOM 1095 N N . GLY A 1 136 ? 52.533 -21.291 -33.386 1.00 50.12 136 GLY A N 1
ATOM 1096 C CA . GLY A 1 136 ? 53.511 -20.651 -34.263 1.00 50.12 136 GLY A CA 1
ATOM 1097 C C . GLY A 1 136 ? 54.929 -20.926 -33.767 1.00 50.12 136 GLY A C 1
ATOM 1098 O O . GLY A 1 136 ? 55.451 -20.197 -32.929 1.00 50.12 136 GLY A O 1
ATOM 1099 N N . ARG A 1 137 ? 55.555 -22.000 -34.261 1.00 53.88 137 ARG A N 1
ATOM 1100 C CA . ARG A 1 137 ? 57.014 -22.176 -34.208 1.00 53.88 137 ARG A CA 1
ATOM 1101 C C . ARG A 1 137 ? 57.632 -21.272 -35.277 1.00 53.88 137 ARG A C 1
ATOM 1103 O O . ARG A 1 137 ? 57.403 -21.502 -36.456 1.00 53.88 137 ARG A O 1
ATOM 1110 N N . GLY A 1 138 ? 58.454 -20.308 -34.876 1.00 48.06 138 GLY A N 1
ATOM 1111 C CA . GLY A 1 138 ? 59.235 -19.483 -35.799 1.00 48.06 138 GLY A CA 1
ATOM 1112 C C . GLY A 1 138 ? 60.476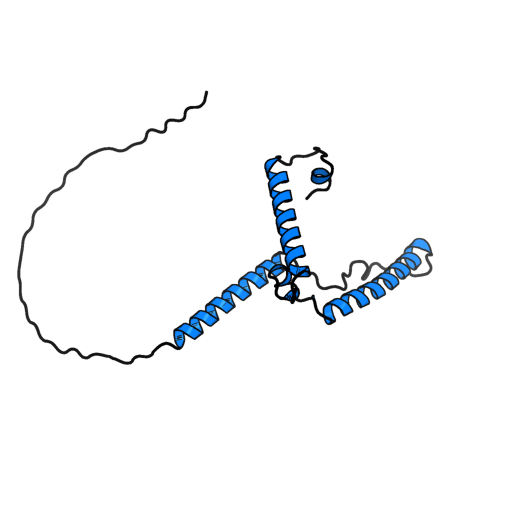 -18.934 -35.110 1.00 48.06 138 GLY A C 1
ATOM 1113 O O . GLY A 1 138 ? 60.396 -18.013 -34.310 1.00 48.06 138 GLY A O 1
ATOM 1114 N N . ARG A 1 139 ? 61.621 -19.563 -35.377 1.00 52.88 139 ARG A N 1
ATOM 1115 C CA . ARG A 1 139 ? 62.952 -19.177 -34.898 1.00 52.88 139 ARG A CA 1
ATOM 1116 C C . ARG A 1 139 ? 63.378 -17.861 -35.555 1.00 52.88 139 ARG A C 1
ATOM 1118 O O . ARG A 1 139 ? 63.317 -17.757 -36.771 1.00 52.88 139 ARG A O 1
ATOM 1125 N N . GLY A 1 140 ? 63.922 -16.932 -34.774 1.00 46.28 140 GLY A N 1
ATOM 1126 C CA . GLY A 1 140 ? 64.597 -15.742 -35.292 1.00 46.28 140 GLY A CA 1
ATOM 1127 C C . GLY A 1 140 ? 65.594 -15.203 -34.276 1.00 46.28 140 GLY A C 1
ATOM 1128 O O . GLY A 1 140 ? 65.236 -14.446 -33.384 1.00 46.28 140 GLY A O 1
ATOM 1129 N N . ARG A 1 141 ? 66.850 -15.649 -34.378 1.00 52.53 141 ARG A N 1
ATOM 1130 C CA . ARG A 1 141 ? 67.993 -15.081 -33.653 1.00 52.53 141 ARG A CA 1
ATOM 1131 C C . ARG A 1 141 ? 68.289 -13.699 -34.238 1.00 52.53 141 ARG A C 1
ATOM 1133 O O . ARG A 1 141 ? 68.569 -13.609 -35.425 1.00 52.53 141 ARG A O 1
ATOM 1140 N N . GLY A 1 142 ? 68.320 -12.668 -33.402 1.00 45.41 142 GLY A N 1
ATOM 1141 C CA . GLY A 1 142 ? 68.805 -11.341 -33.774 1.00 45.41 142 GLY A CA 1
ATOM 1142 C C . GLY A 1 142 ? 69.517 -10.697 -32.595 1.00 45.41 142 GLY A C 1
ATOM 1143 O O . GLY A 1 142 ? 68.890 -10.080 -31.744 1.00 45.41 142 GLY A O 1
ATOM 1144 N N . ARG A 1 143 ? 70.836 -10.898 -32.515 1.00 52.25 143 ARG A N 1
ATOM 1145 C CA . ARG A 1 143 ? 71.733 -10.147 -31.631 1.00 52.25 143 ARG A CA 1
ATOM 1146 C C . ARG A 1 143 ? 71.863 -8.732 -32.195 1.00 52.25 143 ARG A C 1
ATOM 1148 O O . ARG A 1 143 ? 72.303 -8.589 -33.328 1.00 52.25 143 ARG A O 1
ATOM 1155 N N . GLY A 1 144 ? 71.564 -7.718 -31.394 1.00 46.44 144 GLY A N 1
ATOM 1156 C CA . GLY A 1 144 ? 71.830 -6.320 -31.724 1.00 46.44 144 GLY A CA 1
ATOM 1157 C C . GLY A 1 144 ? 72.197 -5.553 -30.464 1.00 46.44 144 GLY A C 1
ATOM 1158 O O . GLY A 1 144 ? 71.328 -5.129 -29.715 1.00 46.44 144 GLY A O 1
ATOM 1159 N N . ARG A 1 145 ? 73.503 -5.446 -30.203 1.00 50.12 145 ARG A N 1
ATOM 1160 C CA . ARG A 1 145 ? 74.089 -4.554 -29.197 1.00 50.12 145 ARG A CA 1
ATOM 1161 C C . ARG A 1 145 ? 73.964 -3.113 -29.700 1.00 50.12 145 ARG A C 1
ATOM 1163 O O . ARG A 1 145 ? 74.373 -2.848 -30.823 1.00 50.12 145 ARG A O 1
ATOM 1170 N N . GLY A 1 146 ? 73.517 -2.194 -28.852 1.00 45.38 146 GLY A N 1
ATOM 1171 C CA . GLY A 1 146 ? 73.601 -0.755 -29.100 1.00 45.38 146 GLY A CA 1
ATOM 1172 C C . GLY A 1 146 ? 73.597 0.003 -27.778 1.00 45.38 146 GLY A C 1
ATOM 1173 O O . GLY A 1 146 ? 72.612 -0.026 -27.055 1.00 45.38 146 GLY A O 1
ATOM 1174 N N . ARG A 1 147 ? 74.745 0.591 -27.438 1.00 48.19 147 ARG A N 1
ATOM 1175 C CA . ARG A 1 147 ? 75.024 1.417 -26.255 1.00 48.19 147 ARG A CA 1
ATOM 1176 C C . ARG A 1 147 ? 74.864 2.903 -26.614 1.00 48.19 147 ARG A C 1
ATOM 1178 O O . ARG A 1 147 ? 75.228 3.275 -27.721 1.00 48.19 147 ARG A O 1
ATOM 1185 N N . GLY A 1 148 ? 74.489 3.720 -25.627 1.00 43.75 148 GLY A N 1
ATOM 1186 C CA . GLY A 1 148 ? 74.606 5.195 -25.586 1.00 43.75 148 GLY A CA 1
ATOM 1187 C C . GLY A 1 148 ? 73.381 5.766 -24.862 1.00 43.75 148 GLY A C 1
ATOM 1188 O O . GLY A 1 148 ? 72.281 5.524 -25.330 1.00 43.75 148 GLY A O 1
ATOM 1189 N N . ARG A 1 149 ? 73.390 6.333 -23.645 1.00 44.44 149 ARG A N 1
ATOM 1190 C CA . ARG A 1 149 ? 74.289 7.177 -22.816 1.00 44.44 149 ARG A CA 1
ATOM 1191 C C . ARG A 1 149 ? 74.307 8.672 -23.205 1.00 44.44 149 ARG A C 1
ATOM 1193 O O . ARG A 1 149 ? 74.965 9.026 -24.172 1.00 44.44 149 ARG A O 1
ATOM 1200 N N . GLY A 1 150 ? 73.660 9.487 -22.353 1.00 41.41 150 GLY A N 1
ATOM 1201 C CA . GLY A 1 150 ? 73.688 10.966 -22.212 1.00 41.41 150 GLY A CA 1
ATOM 1202 C C . GLY A 1 150 ? 72.303 11.466 -21.731 1.00 41.41 150 GLY A C 1
ATOM 1203 O O . GLY A 1 150 ? 71.360 11.243 -22.477 1.00 41.41 150 GLY A O 1
ATOM 1204 N N . LYS A 1 151 ? 72.014 11.832 -20.457 1.00 44.81 151 LYS A N 1
ATOM 1205 C CA . LYS A 1 151 ? 72.384 13.034 -19.637 1.00 44.81 151 LYS A CA 1
ATOM 1206 C C . LYS A 1 151 ? 72.082 14.354 -20.379 1.00 44.81 151 LYS A C 1
ATOM 1208 O O . LYS A 1 151 ? 72.477 14.425 -21.532 1.00 44.81 151 LYS A O 1
ATOM 1213 N N . GLU A 1 152 ? 71.422 15.404 -19.875 1.00 40.00 152 GLU A N 1
ATOM 1214 C CA . GLU A 1 152 ? 70.940 15.942 -18.571 1.00 40.00 152 GLU A CA 1
ATOM 1215 C C . GLU A 1 152 ? 69.716 16.854 -18.893 1.00 40.00 152 GLU A C 1
ATOM 1217 O O . GLU A 1 152 ? 69.597 17.309 -20.028 1.00 40.00 152 GLU A O 1
ATOM 1222 N N . GLU A 1 153 ? 68.638 16.895 -18.101 1.00 43.78 153 GLU A N 1
ATOM 1223 C CA . GLU A 1 153 ? 68.320 17.919 -17.070 1.00 43.78 153 GLU A CA 1
ATOM 1224 C C . GLU A 1 153 ? 68.586 19.390 -17.453 1.00 43.78 153 GLU A C 1
ATOM 1226 O O . GLU A 1 153 ? 69.732 19.788 -17.593 1.00 43.78 153 GLU A O 1
ATOM 1231 N N . GLU A 1 154 ? 67.520 20.197 -17.572 1.00 43.91 154 GLU A N 1
ATOM 1232 C CA . GLU A 1 154 ? 67.186 21.342 -16.690 1.00 43.91 154 GLU A CA 1
ATOM 1233 C C . GLU A 1 154 ? 65.885 22.020 -17.193 1.00 43.91 154 GLU A C 1
ATOM 1235 O O . GLU A 1 154 ? 65.680 22.135 -18.397 1.00 43.91 154 GLU A O 1
ATOM 1240 N N . THR A 1 155 ? 64.861 22.147 -16.331 1.00 39.41 155 THR A N 1
ATOM 1241 C CA . THR A 1 155 ? 64.315 23.396 -15.720 1.00 39.41 155 THR A CA 1
ATOM 1242 C C . THR A 1 155 ? 63.917 24.466 -16.756 1.00 39.41 155 THR A C 1
ATOM 1244 O O . THR A 1 155 ? 64.626 24.706 -17.715 1.00 39.41 155 THR A O 1
ATOM 1247 N N . ASN A 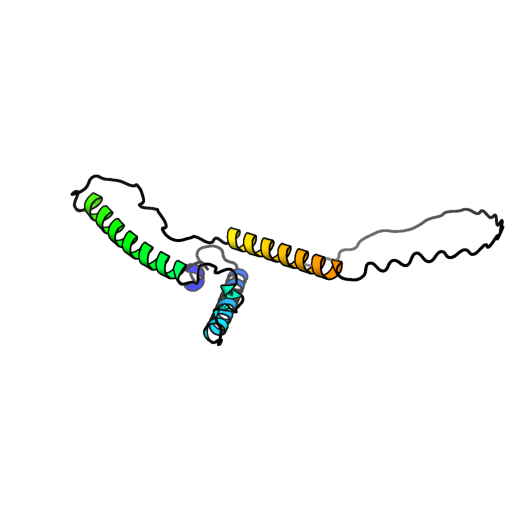1 156 ? 62.799 25.187 -16.711 1.00 42.44 156 ASN A N 1
ATOM 1248 C CA . ASN A 1 156 ? 62.042 25.838 -15.641 1.00 42.44 156 ASN A CA 1
ATOM 1249 C C . ASN A 1 156 ? 60.862 26.525 -16.413 1.00 42.44 156 ASN A C 1
ATOM 1251 O O . ASN A 1 156 ? 61.067 26.919 -17.559 1.00 42.44 156 ASN A O 1
ATOM 1255 N N . MET A 1 157 ? 59.608 26.639 -15.963 1.00 43.03 157 MET A N 1
ATOM 1256 C CA . MET A 1 157 ? 59.103 27.813 -15.233 1.00 43.03 157 MET A CA 1
ATOM 1257 C C . MET A 1 157 ? 57.557 27.872 -15.294 1.00 43.03 157 MET A C 1
ATOM 1259 O O . MET A 1 157 ? 56.990 27.798 -16.380 1.00 43.03 157 MET A O 1
ATOM 1263 N N . LEU A 1 158 ?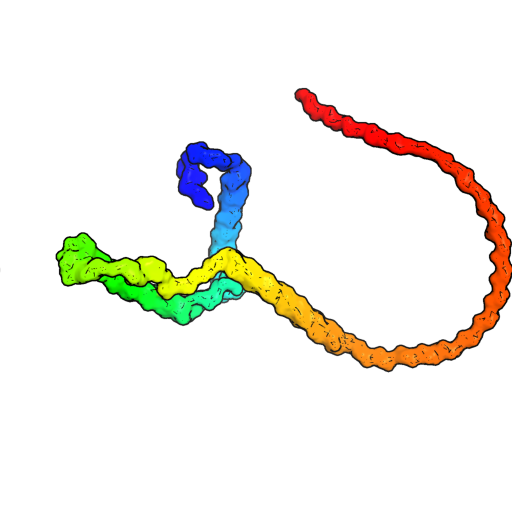 56.958 28.123 -14.123 1.00 44.75 158 LEU A N 1
ATOM 1264 C CA . LEU A 1 158 ? 55.743 28.912 -13.842 1.00 44.75 158 LEU A CA 1
ATOM 1265 C C . LEU A 1 158 ? 54.318 28.349 -14.107 1.00 44.75 158 LEU A C 1
ATOM 1267 O O . LEU A 1 158 ? 53.777 28.421 -15.206 1.00 44.75 158 LEU A O 1
ATOM 1271 N N . SER A 1 159 ? 53.720 27.825 -13.021 1.00 44.03 159 SER A N 1
ATOM 1272 C CA . SER A 1 159 ? 52.596 28.401 -12.225 1.00 44.03 159 SER A CA 1
ATOM 1273 C C . SER A 1 159 ? 52.228 29.877 -12.504 1.00 44.03 159 SER A C 1
ATOM 1275 O O . SER A 1 159 ? 53.110 30.641 -12.871 1.00 44.03 159 SER A O 1
ATOM 1277 N N . ASP A 1 160 ? 51.044 30.443 -12.275 1.00 48.81 160 ASP A N 1
ATOM 1278 C CA . ASP A 1 160 ? 49.782 30.105 -11.598 1.00 48.81 160 ASP A CA 1
ATOM 1279 C C . ASP A 1 160 ? 48.718 31.105 -12.128 1.00 48.81 160 ASP A C 1
ATOM 1281 O O . ASP A 1 160 ? 49.078 32.125 -12.715 1.00 48.81 160 ASP A O 1
ATOM 1285 N N . ASP A 1 161 ? 47.443 30.760 -11.932 1.00 52.59 161 ASP A N 1
ATOM 1286 C CA . ASP A 1 161 ? 46.283 31.594 -11.566 1.00 52.59 161 ASP A C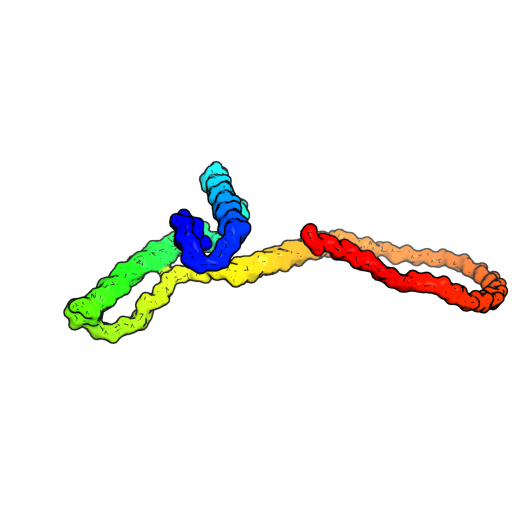A 1
ATOM 1287 C C . ASP A 1 161 ? 46.196 33.075 -11.991 1.00 52.59 161 ASP A C 1
ATOM 1289 O O . ASP A 1 161 ? 47.026 33.895 -11.625 1.00 52.59 161 ASP A O 1
ATOM 1293 N N . ASP A 1 162 ? 45.061 33.435 -12.605 1.00 55.47 162 ASP A N 1
ATOM 1294 C CA . ASP A 1 162 ? 44.303 34.619 -12.178 1.00 55.47 162 ASP A CA 1
ATOM 1295 C C . ASP A 1 162 ? 42.800 34.419 -12.463 1.00 55.47 162 ASP A C 1
ATOM 1297 O O . ASP A 1 162 ? 42.334 34.369 -13.607 1.00 55.47 162 ASP A O 1
ATOM 1301 N N . ASP A 1 163 ? 42.059 34.263 -11.364 1.00 54.31 163 ASP A N 1
ATOM 1302 C CA . ASP A 1 163 ? 40.615 34.427 -11.242 1.00 54.31 163 ASP A CA 1
ATOM 1303 C C . ASP A 1 163 ? 40.257 35.913 -11.410 1.00 54.31 163 ASP A C 1
ATOM 1305 O O . ASP A 1 163 ? 40.649 36.738 -10.586 1.00 54.31 163 ASP A O 1
ATOM 1309 N N . GLU A 1 164 ? 39.427 36.264 -12.394 1.00 55.50 164 GLU A N 1
ATOM 1310 C CA . GLU A 1 164 ? 38.765 37.573 -12.410 1.00 55.50 164 GLU A CA 1
ATOM 1311 C C . GLU A 1 164 ? 37.276 37.405 -12.095 1.00 55.50 164 GLU A C 1
ATOM 1313 O O . GLU A 1 164 ? 36.426 37.161 -12.957 1.00 55.50 164 GLU A O 1
ATOM 1318 N N . ALA A 1 165 ? 36.974 37.531 -10.803 1.00 53.38 165 ALA A N 1
ATOM 1319 C CA . ALA A 1 165 ? 35.650 37.860 -10.312 1.00 53.38 165 ALA A CA 1
ATOM 1320 C C . ALA A 1 165 ? 35.371 39.344 -10.586 1.00 53.38 165 ALA A C 1
ATOM 1322 O O . ALA A 1 165 ? 36.106 40.212 -10.123 1.00 53.38 165 ALA A O 1
ATOM 1323 N N . THR A 1 166 ? 34.271 39.641 -11.275 1.00 60.19 166 THR A N 1
ATOM 1324 C CA . THR A 1 166 ? 33.689 40.988 -11.288 1.00 60.19 166 THR A CA 1
ATOM 1325 C C . THR A 1 166 ? 32.275 40.924 -10.718 1.00 60.19 166 THR A C 1
ATOM 1327 O O . THR A 1 166 ? 31.379 40.304 -11.289 1.00 60.19 166 THR A O 1
ATOM 1330 N N . ASP A 1 167 ? 32.114 41.545 -9.551 1.00 49.97 167 ASP A N 1
ATOM 1331 C CA . ASP A 1 167 ? 30.843 41.907 -8.928 1.00 49.97 167 ASP A CA 1
ATOM 1332 C C . ASP A 1 167 ? 30.943 43.386 -8.538 1.00 49.97 167 ASP A C 1
ATOM 1334 O O . ASP A 1 167 ? 31.793 43.745 -7.722 1.00 49.97 167 ASP A O 1
ATOM 1338 N N . THR A 1 168 ? 30.111 44.222 -9.160 1.00 55.69 168 THR A N 1
ATOM 1339 C CA . THR A 1 168 ? 29.567 45.487 -8.631 1.00 55.69 168 THR A CA 1
ATOM 1340 C C . THR A 1 168 ? 28.341 45.858 -9.445 1.00 55.69 168 THR A C 1
ATOM 1342 O O . THR A 1 168 ? 28.472 45.878 -10.693 1.00 55.69 168 THR A O 1
#

pLDDT: mean 76.32, std 18.68, range [39.41, 96.75]

Sequence (168 aa):
MLICDYIGDSVQSSRPRNVQSRKEKIWELAHLLINAFESLNPLENPVFEFCNNLNDDGVNQLIIAYDIGIKRLQTIANQEIFLTESYTTIGRRARNITRVTVADINKMKKEKKIEIREEKEKEKGRGGRGRGRGRGRGRGRGRGRGRGRGKEEETNMLSDDDDEATDT